Protein AF-A0A377ZGU5-F1 (afdb_monomer)

Solvent-accessible surface area (backbone atoms only — not comparable to full-atom values): 7535 Å² total; per-residue (Å²): 120,76,74,52,60,71,58,46,64,75,56,54,79,87,61,92,65,88,74,94,66,53,66,63,60,39,46,75,34,73,70,35,33,52,50,50,43,49,43,68,61,59,76,61,98,75,92,67,97,48,68,67,49,51,53,44,12,53,58,70,34,88,58,14,44,61,38,17,52,47,41,50,50,46,25,73,75,54,73,44,90,68,79,67,74,24,78,83,76,61,89,90,48,93,65,82,39,73,68,53,53,41,53,55,66,41,23,70,81,68,77,44,78,89,76,83,85,79,87,127

pLDDT: mean 90.2, std 11.74, range [36.16, 97.88]

Secondary structure (DSSP, 8-state):
-PPPHHHHHHT-TT--S--SS-HHHHHTSHHHHHHHHHHHHHSS----SSHHHHHHHHHH-TTHHHHHHHHHHHHHHH------S-----SS-SSPPHHHHHHHHHHTTTT---------

Structure (mmCIF, N/CA/C/O backbone):
data_AF-A0A377ZGU5-F1
#
_entry.id   AF-A0A377ZGU5-F1
#
loop_
_atom_site.group_PDB
_atom_site.id
_atom_site.type_symbol
_atom_site.label_atom_id
_atom_site.label_alt_id
_atom_site.label_comp_id
_atom_site.label_asym_id
_atom_site.label_entity_id
_atom_site.label_seq_id
_atom_site.pdbx_PDB_ins_code
_atom_site.Cartn_x
_atom_site.Cartn_y
_atom_site.Cartn_z
_atom_site.occupancy
_atom_site.B_iso_or_equiv
_atom_site.auth_seq_id
_atom_site.auth_comp_id
_atom_site.auth_asym_id
_atom_site.auth_atom_id
_atom_site.pdbx_PDB_model_num
ATOM 1 N N . MET A 1 1 ? -0.334 8.238 -10.220 1.00 52.12 1 MET A N 1
ATOM 2 C CA . MET A 1 1 ? 0.792 8.131 -9.277 1.00 52.12 1 MET A CA 1
ATOM 3 C C . MET A 1 1 ? 1.852 7.252 -9.908 1.00 52.12 1 MET A C 1
ATOM 5 O O . MET A 1 1 ? 1.493 6.321 -10.620 1.00 52.12 1 MET A O 1
ATOM 9 N N . GLN A 1 2 ? 3.121 7.626 -9.779 1.00 67.25 2 GLN A N 1
ATOM 10 C CA . GLN A 1 2 ? 4.220 6.923 -10.432 1.00 67.25 2 GLN A CA 1
ATOM 11 C C . GLN A 1 2 ? 4.739 5.828 -9.504 1.00 67.25 2 GLN A C 1
ATOM 13 O O . GLN A 1 2 ? 4.884 6.065 -8.308 1.00 67.25 2 GLN A O 1
ATOM 18 N N . VAL A 1 3 ? 5.026 4.649 -10.053 1.00 83.50 3 VAL A N 1
ATOM 19 C CA . VAL A 1 3 ? 5.740 3.601 -9.318 1.00 83.50 3 VAL A CA 1
ATOM 20 C C . VAL A 1 3 ? 7.047 4.185 -8.790 1.00 83.50 3 VAL A C 1
ATOM 22 O O . VAL A 1 3 ? 7.784 4.828 -9.544 1.00 83.50 3 VAL A O 1
ATOM 25 N N . SER A 1 4 ? 7.320 4.002 -7.496 1.00 89.94 4 SER A N 1
ATOM 26 C CA . SER A 1 4 ? 8.548 4.528 -6.908 1.00 89.94 4 SER A CA 1
ATOM 27 C C . SER A 1 4 ? 9.763 3.845 -7.534 1.00 89.94 4 SER A C 1
ATOM 29 O O . SER A 1 4 ? 9.729 2.677 -7.921 1.00 89.94 4 SER A O 1
ATOM 31 N N . ILE A 1 5 ? 10.864 4.580 -7.636 1.00 93.62 5 ILE A N 1
ATOM 32 C CA . ILE A 1 5 ? 12.085 4.044 -8.247 1.00 93.62 5 ILE A CA 1
ATOM 33 C C . ILE A 1 5 ? 12.654 2.915 -7.393 1.00 93.62 5 ILE A C 1
ATOM 35 O O . ILE A 1 5 ? 13.040 1.894 -7.946 1.00 93.62 5 ILE A O 1
ATOM 39 N N . ALA A 1 6 ? 12.583 3.051 -6.067 1.00 93.50 6 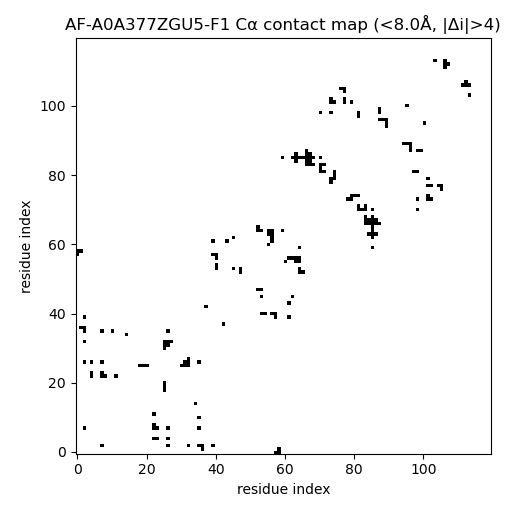ALA A N 1
ATOM 40 C CA . ALA A 1 6 ? 12.955 1.989 -5.139 1.00 93.50 6 ALA A CA 1
ATOM 41 C C . ALA A 1 6 ? 12.134 0.709 -5.371 1.00 93.50 6 ALA A C 1
ATOM 43 O O . ALA A 1 6 ? 12.689 -0.387 -5.392 1.00 93.50 6 ALA A O 1
ATOM 44 N N . PHE A 1 7 ? 10.821 0.832 -5.612 1.00 93.75 7 PHE A N 1
ATOM 45 C CA . PHE A 1 7 ? 9.995 -0.320 -5.970 1.00 93.75 7 PHE A CA 1
ATOM 46 C C . PHE A 1 7 ? 10.463 -0.943 -7.288 1.00 93.75 7 PHE A C 1
ATOM 48 O O . PHE A 1 7 ? 10.624 -2.157 -7.365 1.00 93.75 7 PHE A O 1
ATOM 55 N N . ALA A 1 8 ? 10.705 -0.139 -8.325 1.00 95.56 8 ALA A N 1
ATOM 56 C CA . ALA A 1 8 ? 11.152 -0.654 -9.617 1.00 95.56 8 ALA A CA 1
ATOM 57 C C . ALA A 1 8 ? 12.525 -1.344 -9.532 1.00 95.56 8 ALA A C 1
ATOM 59 O O . ALA A 1 8 ? 12.715 -2.394 -10.140 1.00 95.56 8 ALA A O 1
ATOM 60 N N . GLU A 1 9 ? 13.459 -0.802 -8.747 1.00 96.06 9 GLU A N 1
ATOM 61 C CA . GLU A 1 9 ? 14.787 -1.382 -8.507 1.00 96.06 9 GLU A CA 1
ATOM 62 C C . GLU A 1 9 ? 14.699 -2.769 -7.855 1.00 96.06 9 GLU A C 1
ATOM 64 O O . GLU A 1 9 ? 15.420 -3.683 -8.257 1.00 96.06 9 GLU A O 1
ATOM 69 N N . GLN A 1 10 ? 13.760 -2.960 -6.923 1.00 95.88 10 GLN A N 1
ATOM 70 C CA . GLN A 1 10 ? 13.514 -4.248 -6.262 1.00 95.88 10 GLN A CA 1
ATOM 71 C C . GLN A 1 10 ? 12.813 -5.279 -7.164 1.00 95.88 10 GLN A C 1
ATOM 73 O O . GLN A 1 10 ? 12.903 -6.478 -6.908 1.00 95.88 10 GLN A O 1
ATOM 78 N N . HIS A 1 11 ? 12.142 -4.841 -8.233 1.00 95.00 11 HIS A N 1
ATOM 79 C CA . HIS A 1 11 ? 11.288 -5.687 -9.077 1.00 95.00 11 HIS A CA 1
ATOM 80 C C . HIS A 1 11 ? 11.735 -5.714 -10.548 1.00 95.00 11 HIS A C 1
ATOM 82 O O . HIS A 1 11 ? 10.920 -5.806 -11.464 1.00 95.00 11 HIS A O 1
ATOM 88 N N . THR A 1 12 ? 13.046 -5.642 -10.793 1.00 96.19 12 THR A N 1
ATOM 89 C CA . THR A 1 12 ? 13.627 -5.741 -12.147 1.00 96.19 12 THR A CA 1
ATOM 90 C C . THR A 1 12 ? 13.602 -7.162 -12.717 1.00 96.19 12 THR A C 1
ATOM 92 O O . THR A 1 12 ? 13.623 -7.342 -13.936 1.00 96.19 12 THR A O 1
ATOM 95 N N . SER A 1 13 ? 13.537 -8.179 -11.852 1.00 94.75 13 SER A N 1
ATOM 96 C CA . SER A 1 13 ? 13.469 -9.583 -12.263 1.00 94.75 13 SER A CA 1
ATOM 97 C C . SER A 1 13 ? 12.214 -9.858 -13.096 1.00 94.75 13 SER A C 1
ATOM 99 O O . SER A 1 13 ? 11.109 -9.451 -12.739 1.00 94.75 13 SER A 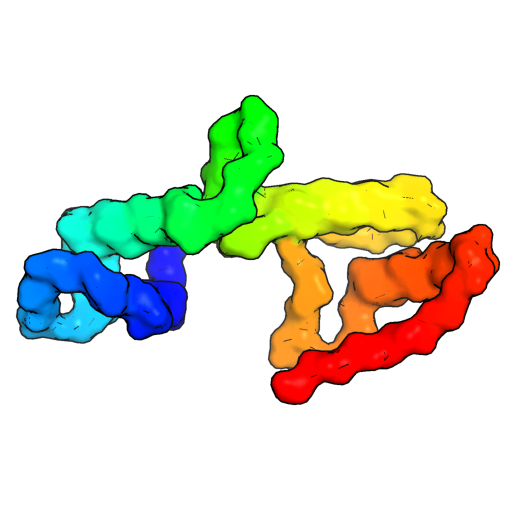O 1
ATOM 101 N N . GLY A 1 14 ? 12.385 -10.551 -14.223 1.00 93.38 14 GLY A N 1
ATOM 102 C CA . GLY A 1 14 ? 11.301 -10.842 -15.163 1.00 93.38 14 GLY A CA 1
ATOM 103 C C . GLY A 1 14 ? 10.960 -9.704 -16.132 1.00 93.38 14 GLY A C 1
ATOM 104 O O . GLY A 1 14 ? 10.091 -9.897 -16.979 1.00 93.38 14 GLY A O 1
ATOM 105 N N . TYR A 1 15 ? 11.638 -8.548 -16.070 1.00 96.56 15 TYR A N 1
ATOM 106 C CA . TYR A 1 15 ? 11.508 -7.523 -17.108 1.00 96.56 15 TYR A CA 1
ATOM 107 C C . TYR A 1 15 ? 12.035 -8.056 -18.451 1.00 96.56 15 TYR A C 1
ATOM 109 O O . TYR A 1 15 ? 13.205 -8.437 -18.530 1.00 96.56 15 TYR A O 1
ATOM 117 N N . PRO A 1 16 ? 11.222 -8.093 -19.524 1.00 95.62 16 PRO A N 1
ATOM 118 C CA . PRO A 1 16 ? 11.586 -8.852 -20.719 1.00 95.62 16 PRO A CA 1
ATOM 119 C C . PRO A 1 16 ? 12.493 -8.086 -21.693 1.00 95.62 16 PRO A C 1
ATOM 121 O O . PRO A 1 16 ? 12.948 -8.659 -22.683 1.00 95.62 16 PRO A O 1
ATOM 124 N N . TRP A 1 17 ? 12.766 -6.800 -21.450 1.00 95.38 17 TRP A N 1
ATOM 125 C CA . TRP A 1 17 ? 13.567 -5.970 -22.352 1.00 95.38 17 TRP A CA 1
ATOM 126 C C . TRP A 1 17 ? 14.913 -5.583 -21.749 1.00 95.38 17 TRP A C 1
ATOM 128 O O . TRP A 1 17 ? 15.032 -5.282 -20.564 1.00 95.38 17 TRP A O 1
ATOM 138 N N . LYS A 1 18 ? 15.932 -5.483 -22.607 1.00 95.00 18 LYS A N 1
ATOM 139 C CA . LYS A 1 18 ? 17.204 -4.863 -22.231 1.00 95.00 18 LYS A CA 1
ATOM 140 C C . LYS A 1 18 ? 16.982 -3.378 -21.921 1.00 95.00 18 LYS A C 1
ATOM 142 O O . LYS A 1 18 ? 16.435 -2.637 -22.748 1.00 95.00 18 LYS A O 1
ATOM 147 N N . MET A 1 19 ? 17.430 -2.955 -20.743 1.00 94.94 19 MET A N 1
ATOM 148 C CA . MET A 1 19 ? 17.490 -1.546 -20.360 1.00 94.94 19 MET A CA 1
ATOM 149 C C . MET A 1 19 ? 18.752 -0.921 -20.966 1.00 94.94 19 MET A C 1
ATOM 151 O O . MET A 1 19 ? 19.846 -1.469 -20.829 1.00 94.94 19 MET A O 1
ATOM 155 N N . ASN A 1 20 ? 18.605 0.214 -21.652 1.00 91.06 20 ASN A N 1
ATOM 156 C CA . ASN A 1 20 ? 19.737 0.952 -22.238 1.00 91.06 20 ASN A CA 1
ATOM 157 C C . ASN A 1 20 ? 20.348 1.975 -21.261 1.00 91.06 20 ASN A C 1
ATOM 159 O O . ASN A 1 20 ? 21.370 2.581 -21.566 1.00 91.06 20 ASN A O 1
ATOM 163 N N . GLY A 1 21 ? 19.708 2.179 -20.109 1.00 93.81 21 GLY A N 1
ATOM 164 C CA . GLY A 1 21 ? 20.101 3.128 -19.075 1.00 93.81 21 GLY A CA 1
ATOM 165 C C . GLY A 1 21 ? 19.755 2.603 -17.684 1.00 93.81 21 GLY A C 1
ATOM 166 O O . GLY A 1 21 ? 19.674 1.396 -17.466 1.00 93.81 21 GLY A O 1
ATOM 167 N N . THR A 1 22 ? 19.544 3.511 -16.736 1.00 96.69 22 THR A N 1
ATOM 168 C CA . THR A 1 22 ? 19.184 3.156 -15.356 1.00 96.69 22 THR A CA 1
ATOM 169 C C . THR A 1 22 ? 17.726 2.710 -15.240 1.00 96.69 22 THR A C 1
ATOM 171 O O . THR A 1 22 ? 16.886 3.075 -16.065 1.00 96.69 22 THR A O 1
ATOM 174 N N . VAL A 1 23 ? 17.392 1.993 -14.160 1.00 96.00 23 VAL A N 1
ATOM 175 C CA . VAL A 1 23 ? 15.999 1.626 -13.836 1.00 96.00 23 VAL A CA 1
ATOM 176 C C . VAL A 1 23 ? 15.110 2.867 -13.782 1.00 96.00 23 VAL A C 1
ATOM 178 O O . VAL A 1 23 ? 14.031 2.873 -14.366 1.00 96.00 23 VAL A O 1
ATOM 181 N N . ARG A 1 24 ? 15.596 3.958 -13.171 1.00 95.69 24 ARG A N 1
ATOM 182 C CA . ARG A 1 24 ? 14.918 5.262 -13.179 1.00 95.69 24 ARG A CA 1
ATOM 183 C C . ARG A 1 24 ? 14.548 5.683 -14.598 1.00 95.69 24 ARG A C 1
ATOM 185 O O . ARG A 1 24 ? 13.385 5.969 -14.845 1.00 95.69 24 ARG A O 1
ATOM 192 N N . GLN A 1 25 ? 15.511 5.731 -15.517 1.00 96.31 25 GLN A N 1
ATOM 193 C CA . GLN A 1 25 ? 15.256 6.151 -16.901 1.00 96.31 25 GLN A CA 1
ATOM 194 C C . GLN A 1 25 ? 14.241 5.233 -17.591 1.00 96.31 25 GLN A C 1
ATOM 196 O O . GLN A 1 25 ? 13.348 5.719 -18.282 1.00 96.31 25 GLN A O 1
ATOM 201 N N . GLU A 1 26 ? 14.332 3.923 -17.358 1.00 96.19 26 GLU A N 1
ATOM 202 C CA . GLU A 1 26 ? 13.402 2.952 -17.929 1.00 96.19 26 GLU A CA 1
ATOM 203 C C . GLU A 1 26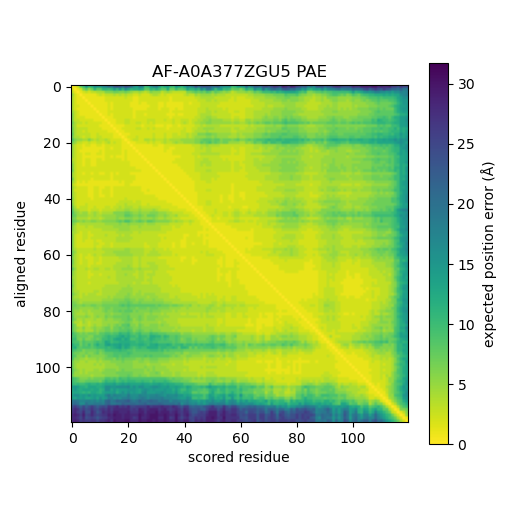 ? 11.970 3.144 -17.404 1.00 96.19 26 GLU A C 1
ATOM 205 O O . GLU A 1 26 ? 11.033 3.125 -18.200 1.00 96.19 26 GLU A O 1
ATOM 210 N N . VAL A 1 27 ? 11.780 3.407 -16.105 1.00 95.44 27 VAL A N 1
ATOM 211 C CA . VAL A 1 27 ? 10.462 3.674 -15.485 1.00 95.44 27 VAL A CA 1
ATOM 212 C C . VAL A 1 27 ? 9.749 4.871 -16.125 1.00 95.44 27 VAL A C 1
ATOM 214 O O . VAL A 1 27 ? 8.521 4.881 -16.197 1.00 95.44 27 VAL A O 1
ATOM 217 N N . PHE A 1 28 ? 10.493 5.866 -16.620 1.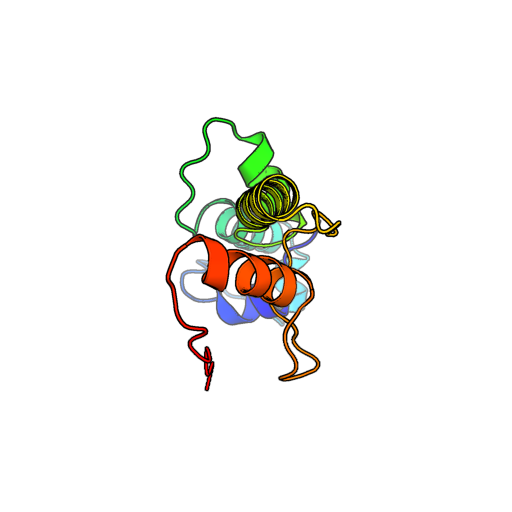00 94.38 28 PHE A N 1
ATOM 218 C CA . PHE A 1 28 ? 9.931 7.018 -17.338 1.00 94.38 28 PHE A CA 1
ATOM 219 C C . PHE A 1 28 ? 9.672 6.757 -18.834 1.00 94.38 28 PHE A C 1
ATOM 221 O O . PHE A 1 28 ? 9.099 7.610 -19.510 1.00 94.38 28 PHE A O 1
ATOM 228 N N . SER A 1 29 ? 10.053 5.595 -19.370 1.00 95.25 29 SER A N 1
ATOM 229 C CA . SER A 1 29 ? 9.670 5.182 -20.725 1.00 95.25 29 SER A CA 1
ATOM 230 C C . SER A 1 29 ? 8.242 4.626 -20.757 1.00 95.25 29 SER A C 1
ATOM 232 O O . SER A 1 29 ? 7.733 4.142 -19.746 1.00 95.25 29 SER A O 1
ATOM 234 N N . LEU A 1 30 ? 7.608 4.612 -21.936 1.00 94.81 30 LEU A N 1
ATOM 235 C CA . LEU A 1 30 ? 6.280 4.009 -22.110 1.00 94.81 30 LEU A CA 1
ATOM 236 C C . LEU A 1 30 ? 6.256 2.540 -21.657 1.00 94.81 30 LEU A C 1
ATOM 238 O O . LEU A 1 30 ? 5.404 2.145 -20.866 1.00 94.81 30 LEU A O 1
ATOM 242 N N . ARG A 1 31 ? 7.202 1.730 -22.147 1.00 95.94 31 ARG A N 1
ATOM 243 C CA . ARG A 1 31 ? 7.241 0.289 -21.854 1.00 95.94 31 ARG A CA 1
ATOM 244 C C . ARG A 1 31 ? 7.596 -0.003 -20.395 1.00 95.94 31 ARG A C 1
ATOM 246 O O . ARG A 1 31 ? 6.959 -0.857 -19.786 1.00 95.94 31 ARG A O 1
ATOM 253 N N . GLY A 1 32 ? 8.553 0.726 -19.820 1.00 96.00 32 GLY A N 1
ATOM 254 C CA . GLY A 1 32 ? 8.948 0.531 -18.429 1.00 96.00 32 GLY A CA 1
ATOM 255 C C . GLY A 1 32 ? 7.845 0.983 -17.481 1.00 96.00 32 GLY A C 1
ATOM 256 O O . GLY A 1 32 ? 7.459 0.224 -16.596 1.00 96.00 32 GLY A O 1
ATOM 257 N N . GLY A 1 33 ? 7.253 2.156 -17.716 1.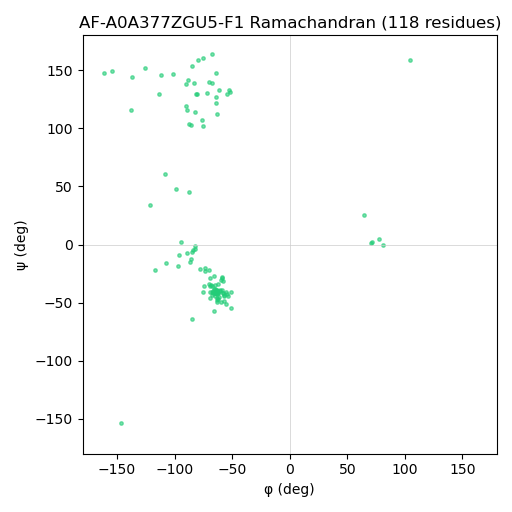00 94.75 33 GLY A N 1
ATOM 258 C CA . GLY A 1 33 ? 6.113 2.642 -16.942 1.00 94.75 33 GLY A CA 1
ATOM 259 C C . GLY A 1 33 ? 4.924 1.676 -16.971 1.00 94.75 33 GLY A C 1
ATOM 260 O O . GLY A 1 33 ? 4.357 1.379 -15.920 1.00 94.75 33 GLY A O 1
ATOM 261 N N . LEU A 1 34 ? 4.584 1.123 -18.143 1.00 95.62 34 LEU A N 1
ATOM 262 C CA . LEU A 1 34 ? 3.528 0.111 -18.265 1.00 95.62 34 LEU A CA 1
ATOM 263 C C . LEU A 1 34 ? 3.876 -1.186 -17.532 1.00 95.62 34 LEU A C 1
ATOM 265 O O . LEU A 1 34 ? 3.023 -1.725 -16.827 1.00 95.62 34 LEU A O 1
ATOM 269 N N . TRP A 1 35 ? 5.106 -1.685 -17.667 1.00 96.31 35 TRP A N 1
ATOM 270 C CA . TRP A 1 35 ? 5.512 -2.924 -17.011 1.00 96.31 35 TRP A CA 1
ATOM 271 C C . TRP A 1 35 ? 5.524 -2.792 -15.491 1.00 96.31 35 TRP A C 1
ATOM 273 O O . TRP A 1 35 ? 4.804 -3.520 -14.810 1.00 96.31 35 TRP A O 1
ATOM 283 N N . PHE A 1 36 ? 6.283 -1.833 -14.956 1.00 96.38 36 PHE A N 1
ATOM 284 C CA . PHE A 1 36 ? 6.390 -1.631 -13.513 1.00 96.38 36 PHE A CA 1
ATOM 285 C C . PHE A 1 36 ? 5.053 -1.199 -12.909 1.00 96.38 36 PHE A C 1
ATOM 287 O O . PHE A 1 36 ? 4.720 -1.632 -11.809 1.00 96.38 36 PHE A O 1
ATOM 294 N N . GLY A 1 37 ? 4.252 -0.407 -13.630 1.00 95.38 37 GLY A N 1
ATOM 295 C CA . GLY A 1 37 ? 2.897 -0.038 -13.219 1.00 95.38 37 GLY A CA 1
ATOM 296 C C . GLY A 1 37 ? 1.966 -1.244 -13.125 1.00 95.38 37 GLY A C 1
ATOM 297 O O . GLY A 1 37 ? 1.299 -1.430 -12.112 1.00 95.38 37 GLY A O 1
ATOM 298 N N . THR A 1 38 ? 1.960 -2.109 -14.139 1.00 95.12 38 THR A N 1
ATOM 299 C CA . THR A 1 38 ? 1.140 -3.333 -14.135 1.00 95.12 38 THR A CA 1
ATOM 300 C C . THR A 1 38 ? 1.610 -4.310 -13.064 1.00 95.12 38 THR A C 1
ATOM 302 O O . THR A 1 38 ? 0.788 -4.890 -12.356 1.00 95.12 38 THR A O 1
ATOM 305 N N . TYR A 1 39 ? 2.925 -4.444 -12.892 1.00 95.62 39 TYR A N 1
ATOM 306 C CA . TYR A 1 39 ? 3.515 -5.240 -11.825 1.00 95.62 39 TYR A CA 1
ATOM 307 C C . TYR A 1 39 ? 3.074 -4.716 -10.453 1.00 95.62 39 TYR A C 1
ATOM 309 O O . TYR A 1 39 ? 2.548 -5.473 -9.645 1.00 95.62 39 TYR A O 1
ATOM 317 N N . HIS A 1 40 ? 3.185 -3.409 -10.205 1.00 95.12 40 HIS A N 1
ATOM 318 C CA . HI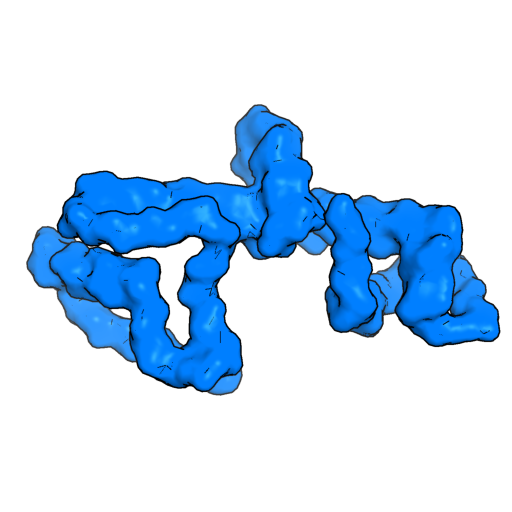S A 1 40 ? 2.709 -2.796 -8.966 1.00 95.12 40 HIS A CA 1
ATOM 319 C C . HIS A 1 40 ? 1.190 -2.949 -8.787 1.00 95.12 40 HIS A C 1
ATOM 321 O O . HIS A 1 40 ? 0.704 -3.125 -7.681 1.00 95.12 40 HIS A O 1
ATOM 327 N N . LEU A 1 41 ? 0.402 -2.937 -9.857 1.00 94.38 41 LEU A N 1
ATOM 328 C CA . LEU A 1 41 ? -1.045 -3.096 -9.742 1.00 94.38 41 LEU A CA 1
ATOM 329 C C . LEU A 1 41 ? -1.468 -4.541 -9.432 1.00 94.38 41 LEU A C 1
ATOM 331 O O . LEU A 1 41 ? -2.468 -4.751 -8.745 1.00 94.38 41 LEU A O 1
ATOM 335 N N . LEU A 1 42 ? -0.769 -5.539 -9.979 1.00 93.81 42 LEU A N 1
ATOM 336 C CA . LEU A 1 42 ? -1.261 -6.922 -10.033 1.00 93.81 42 LEU A CA 1
ATOM 337 C C . LEU A 1 42 ? -0.412 -7.934 -9.260 1.00 93.81 42 LEU A C 1
ATOM 339 O O . LEU A 1 42 ? -0.935 -8.986 -8.897 1.00 93.81 42 LEU A O 1
ATOM 343 N N . ASN A 1 43 ? 0.860 -7.645 -8.988 1.00 94.19 43 ASN A N 1
ATOM 344 C CA . ASN A 1 43 ? 1.810 -8.611 -8.433 1.00 94.19 43 ASN A CA 1
ATOM 345 C C . ASN A 1 43 ? 1.797 -8.661 -6.896 1.00 94.19 43 ASN A C 1
ATOM 347 O O . ASN A 1 43 ? 2.839 -8.666 -6.246 1.00 94.19 43 ASN A O 1
ATOM 351 N N . TYR A 1 44 ? 0.607 -8.689 -6.300 1.00 94.25 44 TYR A N 1
ATOM 352 C CA . TYR A 1 44 ? 0.442 -8.924 -4.870 1.00 94.25 44 TYR A CA 1
ATOM 353 C C . TYR A 1 44 ? -0.940 -9.530 -4.569 1.00 94.25 44 TYR A C 1
ATOM 355 O O . TYR A 1 44 ? -1.913 -9.259 -5.286 1.00 94.25 44 TYR A O 1
ATOM 363 N N . PRO A 1 45 ? -1.075 -10.356 -3.515 1.00 94.44 45 PRO A N 1
ATOM 364 C CA . PRO A 1 45 ? -2.364 -10.915 -3.131 1.00 94.44 45 PRO A CA 1
ATOM 365 C C . PRO A 1 45 ? -3.361 -9.827 -2.719 1.00 94.44 45 PRO A C 1
ATOM 367 O O . PRO A 1 45 ? -3.246 -9.202 -1.663 1.00 94.44 45 PRO A O 1
ATOM 370 N N . ALA A 1 46 ? -4.407 -9.635 -3.517 1.00 91.50 46 ALA A N 1
ATOM 371 C CA . ALA A 1 46 ? -5.494 -8.718 -3.197 1.00 91.50 46 ALA A CA 1
ATOM 372 C C . ALA A 1 46 ? -6.849 -9.337 -3.540 1.00 91.50 46 ALA A C 1
ATOM 374 O O . ALA A 1 46 ? -7.150 -9.554 -4.711 1.00 91.50 46 ALA A O 1
ATOM 375 N N . SER A 1 47 ? -7.664 -9.560 -2.506 1.00 92.81 47 SER A N 1
ATOM 376 C CA . SER A 1 47 ? -9.029 -10.092 -2.590 1.00 92.81 47 SER A CA 1
ATOM 377 C C . SER A 1 47 ? -10.051 -8.994 -2.286 1.00 92.81 47 SER A C 1
ATOM 379 O O . SER A 1 47 ? -10.783 -9.056 -1.299 1.00 92.81 47 SER A O 1
ATOM 381 N N . TYR A 1 48 ? -10.051 -7.940 -3.101 1.00 93.94 48 TYR A N 1
ATOM 382 C CA . TYR A 1 48 ? -11.001 -6.838 -2.966 1.00 93.94 48 TYR A CA 1
ATOM 383 C C . TYR A 1 48 ? -12.279 -7.112 -3.758 1.00 93.94 48 TYR A C 1
ATOM 385 O O . TYR A 1 48 ? -12.222 -7.607 -4.880 1.00 93.94 48 TYR A O 1
ATOM 393 N N . SER A 1 49 ? -13.427 -6.731 -3.195 1.00 93.25 49 SER A N 1
ATOM 394 C CA . SER A 1 49 ? -14.733 -6.852 -3.855 1.00 93.25 49 SER A CA 1
ATOM 395 C C . SER A 1 49 ? -14.916 -5.882 -5.026 1.00 93.25 49 SER A C 1
ATOM 397 O O . SER A 1 49 ? -15.742 -6.129 -5.899 1.00 93.25 49 SER A O 1
ATOM 399 N N . ALA A 1 50 ? -14.152 -4.785 -5.055 1.00 95.19 50 ALA A N 1
ATOM 400 C CA . ALA A 1 50 ? -14.211 -3.772 -6.101 1.00 95.19 50 ALA A CA 1
ATOM 401 C C . ALA A 1 50 ? -12.802 -3.315 -6.528 1.00 95.19 50 ALA A C 1
ATOM 403 O O . ALA A 1 50 ? -11.927 -3.153 -5.668 1.00 95.19 50 ALA A O 1
ATOM 404 N N . PRO A 1 51 ? -12.577 -3.016 -7.825 1.00 93.69 51 PRO A N 1
ATOM 405 C CA . PRO A 1 51 ? -11.287 -2.529 -8.323 1.00 93.69 51 PRO A CA 1
ATOM 406 C C . PRO A 1 51 ? -10.806 -1.226 -7.677 1.00 93.69 51 PRO A C 1
ATOM 408 O O . PRO A 1 51 ? -9.601 -1.013 -7.580 1.00 93.69 51 PRO A O 1
ATOM 411 N N . LEU A 1 52 ? -11.722 -0.372 -7.202 1.00 95.25 52 LEU A N 1
ATOM 412 C CA . LEU A 1 52 ? -11.398 0.905 -6.555 1.00 95.25 52 LEU A CA 1
ATOM 413 C C . LEU A 1 52 ? -10.356 0.752 -5.435 1.00 95.25 52 LEU A C 1
ATOM 415 O O . LEU A 1 52 ? -9.439 1.560 -5.354 1.00 95.25 52 LEU A O 1
ATOM 419 N N . TYR A 1 53 ? -10.448 -0.298 -4.613 1.00 94.44 53 TYR A N 1
ATOM 420 C CA . TYR A 1 53 ? -9.494 -0.538 -3.523 1.00 94.44 53 TYR A CA 1
ATOM 421 C C . TYR A 1 53 ? -8.110 -0.944 -4.039 1.00 94.44 53 TYR A C 1
ATOM 423 O O . TYR A 1 53 ? -7.088 -0.552 -3.491 1.00 94.44 53 TYR A O 1
ATOM 431 N N . ARG A 1 54 ? -8.049 -1.681 -5.151 1.00 94.38 54 ARG A N 1
ATOM 432 C CA . ARG A 1 54 ? -6.769 -1.988 -5.795 1.00 94.38 54 ARG A CA 1
ATOM 433 C C . ARG A 1 54 ? -6.151 -0.736 -6.419 1.00 94.38 54 ARG A C 1
ATOM 435 O O . ARG A 1 54 ? -4.942 -0.564 -6.357 1.00 94.38 54 ARG A O 1
ATOM 442 N N . PHE A 1 55 ? -6.965 0.165 -6.967 1.00 93.00 55 PHE A N 1
ATOM 443 C CA . PHE A 1 55 ? -6.477 1.465 -7.429 1.00 93.00 55 PHE A CA 1
ATOM 444 C C . PHE A 1 55 ? -6.038 2.369 -6.278 1.00 93.00 55 PHE A C 1
ATOM 446 O O . PHE A 1 55 ? -5.068 3.104 -6.430 1.00 93.00 55 PHE A O 1
ATOM 453 N N . ALA A 1 56 ? -6.703 2.319 -5.127 1.00 93.00 56 ALA A N 1
ATOM 454 C CA . ALA A 1 56 ? -6.248 3.032 -3.941 1.00 93.00 56 ALA A CA 1
ATOM 455 C C . ALA A 1 56 ? -4.891 2.491 -3.451 1.00 93.00 56 ALA A C 1
ATOM 457 O O . ALA A 1 56 ? -3.996 3.297 -3.218 1.00 93.00 56 ALA A O 1
ATOM 458 N N . ASP A 1 57 ? -4.675 1.170 -3.445 1.00 93.88 57 ASP A N 1
ATOM 459 C CA . ASP A 1 57 ? -3.349 0.574 -3.193 1.00 93.88 57 ASP A CA 1
ATOM 460 C C . ASP A 1 57 ? -2.316 0.970 -4.261 1.00 93.88 57 ASP A C 1
ATOM 462 O O . ASP A 1 57 ? -1.186 1.306 -3.940 1.00 93.88 57 ASP A O 1
ATOM 466 N N . PHE A 1 58 ? -2.683 0.987 -5.545 1.00 91.94 58 PHE A N 1
ATOM 467 C CA . PHE A 1 58 ? -1.771 1.404 -6.621 1.00 9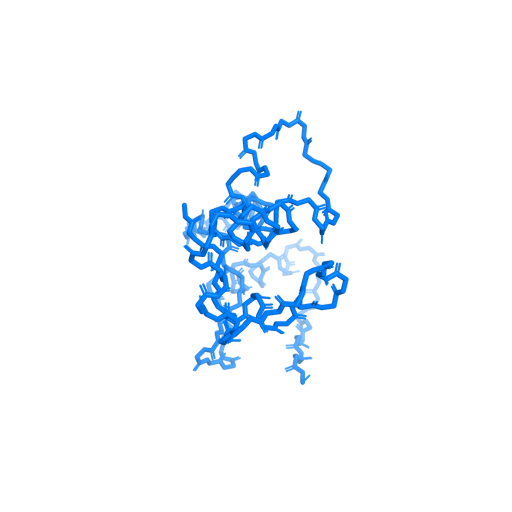1.94 58 PHE A CA 1
ATOM 468 C C . PHE A 1 58 ? -1.253 2.837 -6.440 1.00 91.94 58 PHE A C 1
ATOM 470 O O . PHE A 1 58 ? -0.173 3.190 -6.907 1.00 91.94 58 PHE A O 1
ATOM 477 N N . ASN A 1 59 ? -2.052 3.673 -5.784 1.00 89.00 59 ASN A N 1
ATOM 478 C CA . ASN A 1 59 ? -1.681 5.025 -5.430 1.00 89.00 59 ASN A CA 1
ATOM 479 C C . ASN A 1 59 ? -0.895 5.020 -4.103 1.00 89.00 59 ASN A C 1
ATOM 481 O O . ASN A 1 59 ? 0.289 5.320 -4.082 1.00 89.00 59 ASN A O 1
ATOM 485 N N . ALA A 1 60 ? -1.503 4.617 -2.993 1.00 90.38 60 ALA A N 1
ATOM 486 C CA . ALA A 1 60 ? -0.908 4.773 -1.663 1.00 90.38 60 ALA A CA 1
ATOM 487 C C . ALA A 1 60 ? 0.113 3.683 -1.262 1.00 90.38 60 ALA A C 1
ATOM 489 O O . ALA A 1 60 ? 0.692 3.753 -0.182 1.00 90.38 60 ALA A O 1
ATOM 490 N N . GLY A 1 61 ? 0.361 2.696 -2.122 1.00 90.62 61 GLY A N 1
ATOM 491 C CA . GLY A 1 61 ? 1.221 1.546 -1.862 1.00 90.62 61 GLY A CA 1
ATOM 492 C C . GLY A 1 61 ? 0.431 0.267 -1.586 1.00 90.62 61 GLY A C 1
ATOM 493 O O . GLY A 1 61 ? -0.751 0.278 -1.221 1.00 90.62 61 GLY A O 1
ATOM 494 N N . TRP A 1 62 ? 1.097 -0.876 -1.770 1.00 93.19 62 TRP A N 1
ATOM 495 C CA . TRP A 1 62 ? 0.496 -2.184 -1.518 1.00 93.19 62 TRP A CA 1
ATOM 496 C C . TRP A 1 62 ? -0.119 -2.252 -0.126 1.00 93.19 62 TRP A C 1
ATOM 498 O O . TRP A 1 62 ? 0.526 -1.922 0.865 1.00 93.19 62 TRP A O 1
ATOM 508 N N . TYR A 1 63 ? -1.366 -2.725 -0.074 1.00 94.50 63 TYR A N 1
ATOM 509 C CA . TYR A 1 63 ? -2.148 -2.900 1.148 1.00 94.50 63 TYR A CA 1
ATOM 510 C C . TYR A 1 63 ? -2.651 -1.618 1.829 1.00 94.50 63 TYR A C 1
ATOM 512 O O . TYR A 1 63 ? -3.351 -1.724 2.836 1.00 94.50 63 TYR A O 1
ATOM 520 N N . ALA A 1 64 ? -2.414 -0.425 1.283 1.00 94.75 64 ALA A N 1
ATOM 521 C CA . ALA A 1 64 ? -2.871 0.818 1.907 1.00 94.75 64 ALA A CA 1
ATOM 522 C C . ALA A 1 64 ? -4.392 0.847 2.176 1.00 94.75 64 ALA A C 1
ATOM 524 O O . ALA A 1 64 ? -4.830 1.223 3.260 1.00 94.75 64 ALA A O 1
ATOM 525 N N . SER A 1 65 ? -5.223 0.354 1.257 1.00 95.38 65 SER A N 1
ATOM 526 C CA . SER A 1 65 ? -6.687 0.351 1.404 1.00 95.38 65 SER A CA 1
ATOM 527 C C . SER A 1 65 ? -7.167 -0.580 2.507 1.00 95.38 65 SER A C 1
ATOM 529 O O . SER A 1 65 ? -8.050 -0.218 3.286 1.00 95.38 65 SER A O 1
ATOM 531 N N . ARG A 1 66 ? -6.598 -1.791 2.597 1.00 95.50 66 ARG A N 1
ATOM 532 C CA . ARG A 1 66 ? -6.937 -2.712 3.695 1.00 95.50 66 ARG A CA 1
ATOM 533 C C . ARG A 1 66 ? -6.433 -2.185 5.032 1.00 95.50 66 ARG A C 1
ATOM 535 O O . ARG A 1 66 ? -7.125 -2.346 6.031 1.00 95.50 66 ARG A O 1
ATOM 542 N N . ASN A 1 67 ? -5.278 -1.526 5.045 1.00 96.25 67 ASN A N 1
ATOM 543 C CA . ASN A 1 67 ? -4.711 -0.931 6.245 1.00 96.25 67 ASN A CA 1
ATOM 544 C C . ASN A 1 67 ? -5.568 0.246 6.722 1.00 96.25 67 ASN A C 1
ATOM 546 O O . ASN A 1 67 ? -5.859 0.338 7.909 1.00 96.25 67 ASN A O 1
ATOM 550 N N . ALA A 1 68 ? -6.070 1.077 5.807 1.00 96.69 68 ALA A N 1
ATOM 551 C CA . ALA A 1 68 ? -7.015 2.145 6.124 1.00 96.69 68 ALA A CA 1
ATOM 552 C C . ALA A 1 68 ? -8.345 1.588 6.656 1.00 96.69 68 ALA A C 1
ATOM 554 O O . ALA A 1 68 ? -8.914 2.106 7.620 1.00 96.69 68 ALA A O 1
ATOM 555 N N . ALA A 1 69 ? -8.834 0.483 6.083 1.00 96.06 69 ALA A N 1
ATOM 556 C CA . ALA A 1 69 ? -10.001 -0.221 6.611 1.00 96.06 69 ALA A CA 1
ATOM 557 C C . ALA A 1 69 ? -9.745 -0.786 8.021 1.00 96.06 69 ALA A C 1
ATOM 559 O O . ALA A 1 69 ? -10.617 -0.687 8.887 1.00 96.06 69 ALA A O 1
ATOM 560 N N . PHE A 1 70 ? -8.548 -1.322 8.273 1.00 96.75 70 PHE A N 1
ATOM 561 C CA . PHE A 1 70 ? -8.117 -1.775 9.593 1.00 96.75 70 PHE A CA 1
ATOM 562 C C . PHE A 1 70 ? -8.048 -0.618 10.597 1.00 96.75 70 PHE A C 1
ATOM 564 O O . PHE A 1 70 ? -8.665 -0.708 11.656 1.00 96.75 70 PHE A O 1
ATOM 571 N N . GLN A 1 71 ? -7.401 0.499 10.250 1.00 97.50 71 GLN A N 1
ATOM 572 C CA . GLN A 1 71 ? -7.379 1.716 11.067 1.00 97.50 71 GLN A CA 1
ATOM 573 C C . GLN A 1 71 ? -8.809 2.168 11.408 1.00 97.50 71 GLN A C 1
ATOM 575 O O . GLN A 1 71 ? -9.109 2.432 12.568 1.00 97.50 71 GLN A O 1
ATOM 580 N N . ASN A 1 72 ? -9.735 2.164 10.443 1.00 97.88 72 ASN A N 1
ATOM 581 C CA . ASN A 1 72 ? -11.138 2.511 10.686 1.00 97.88 72 ASN A CA 1
ATOM 582 C C . ASN A 1 72 ? -11.829 1.536 11.656 1.00 97.88 72 ASN A C 1
ATOM 584 O O . ASN A 1 72 ? -12.595 1.956 12.524 1.00 97.88 72 ASN A O 1
ATOM 588 N N . ALA A 1 73 ? -11.560 0.233 11.546 1.00 97.31 73 ALA A N 1
ATOM 589 C CA . ALA A 1 73 ? -12.067 -0.754 12.498 1.00 97.31 73 ALA A CA 1
ATOM 590 C C . ALA A 1 73 ? -11.524 -0.500 13.916 1.00 97.31 73 ALA A C 1
ATOM 592 O O . ALA A 1 73 ? -12.290 -0.529 14.880 1.00 97.31 73 ALA A O 1
ATOM 593 N N . VAL A 1 74 ? -10.237 -0.164 14.040 1.00 96.38 74 VAL A N 1
ATOM 594 C CA . VAL A 1 74 ? -9.605 0.205 15.315 1.00 96.38 74 VAL A CA 1
ATOM 595 C C . VAL A 1 74 ? -10.216 1.483 15.891 1.00 96.38 74 VAL A C 1
ATOM 597 O O . VAL A 1 74 ? -10.495 1.517 17.089 1.00 96.38 74 VAL A O 1
ATOM 600 N N . VAL A 1 75 ? -10.497 2.504 15.072 1.00 97.31 75 VAL A N 1
ATOM 601 C CA . VAL A 1 75 ? -11.197 3.729 15.511 1.00 97.31 75 VAL A CA 1
ATOM 602 C C . VAL A 1 75 ? -12.548 3.377 16.128 1.00 97.31 75 VAL A C 1
ATOM 604 O O . VAL A 1 75 ? -12.859 3.823 17.232 1.00 97.31 75 VAL A O 1
ATOM 607 N N . LYS A 1 76 ? -13.341 2.545 15.445 1.00 96.81 76 LYS A N 1
ATOM 608 C CA . LYS A 1 76 ? -14.670 2.137 15.922 1.00 96.81 76 LYS A CA 1
ATOM 609 C C . LYS A 1 76 ? -14.608 1.331 17.217 1.00 96.81 76 LYS A C 1
ATOM 611 O O . LYS A 1 76 ? -15.442 1.544 18.088 1.00 96.81 76 LYS A O 1
ATOM 616 N N . ALA A 1 77 ? -13.641 0.424 17.343 1.00 95.31 77 ALA A N 1
ATOM 617 C CA . ALA A 1 77 ? -13.510 -0.433 18.518 1.00 95.31 77 ALA A CA 1
ATOM 618 C C . ALA A 1 77 ? -12.945 0.314 19.738 1.00 95.31 77 ALA A C 1
ATOM 620 O O . ALA A 1 77 ? -13.398 0.099 20.856 1.00 95.31 77 ALA A O 1
ATOM 621 N N . SER A 1 78 ? -11.951 1.184 19.532 1.00 93.88 78 SER A N 1
ATOM 622 C CA . SER A 1 78 ? -11.194 1.822 20.622 1.00 93.88 78 SER A CA 1
ATOM 623 C C . SER A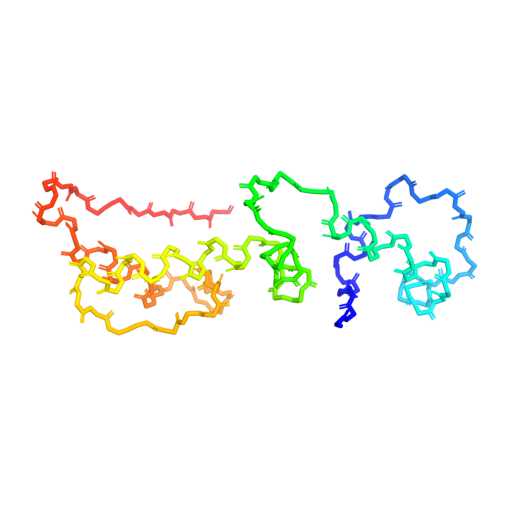 1 78 ? -11.683 3.223 20.994 1.00 93.88 78 SER A C 1
ATOM 625 O O . SER A 1 78 ? -11.308 3.742 22.045 1.00 93.88 78 SER A O 1
ATOM 627 N N . GLY A 1 79 ? -12.450 3.880 20.116 1.00 94.12 79 GLY A N 1
ATOM 628 C CA . GLY A 1 79 ? -12.820 5.293 20.238 1.00 94.12 79 GLY A CA 1
ATOM 629 C C . GLY A 1 79 ? -11.664 6.276 19.997 1.00 94.12 79 GLY A C 1
ATOM 630 O O . GLY A 1 79 ? -11.856 7.489 20.092 1.00 94.12 79 GLY A O 1
ATOM 631 N N . VAL A 1 80 ? -10.459 5.790 19.683 1.00 95.00 80 VAL A N 1
ATOM 632 C CA . VAL A 1 80 ? -9.294 6.630 19.378 1.00 95.00 80 VAL A CA 1
ATOM 633 C C . VAL A 1 80 ? -9.373 7.105 17.936 1.00 95.00 80 VAL A C 1
ATOM 635 O O . VAL A 1 80 ? -9.533 6.300 17.027 1.00 95.00 80 VAL A O 1
ATOM 638 N N . LYS A 1 81 ? -9.224 8.412 17.707 1.00 95.94 81 LYS A N 1
ATOM 639 C CA . LYS A 1 81 ? -9.136 8.962 16.350 1.00 95.94 81 LYS A CA 1
ATOM 640 C C . LYS A 1 81 ? -7.792 8.593 15.719 1.00 95.94 81 LYS A C 1
ATOM 642 O O . LYS A 1 81 ? -6.751 8.839 16.321 1.00 95.94 81 LYS A O 1
ATOM 647 N N . LEU A 1 82 ? -7.831 8.063 14.500 1.00 96.38 82 LEU A N 1
ATOM 648 C CA . LEU A 1 82 ? -6.664 7.752 13.674 1.00 96.38 82 LEU A CA 1
ATOM 649 C C . LEU A 1 82 ? -6.808 8.427 12.309 1.00 96.38 82 LEU A C 1
ATOM 651 O O . LEU A 1 82 ? -7.927 8.632 11.832 1.00 96.38 82 LEU A O 1
ATOM 655 N N . ALA A 1 83 ? -5.676 8.746 11.683 1.00 94.56 83 ALA A N 1
ATOM 656 C CA . ALA A 1 83 ? -5.651 8.988 10.249 1.00 94.56 83 ALA A CA 1
ATOM 657 C C . ALA A 1 83 ? -5.936 7.659 9.531 1.00 94.56 83 ALA A C 1
ATOM 659 O O . ALA A 1 83 ? -5.475 6.609 9.969 1.00 94.56 83 ALA A O 1
ATOM 660 N N . LEU A 1 84 ? -6.748 7.705 8.474 1.00 95.50 84 LEU A N 1
ATOM 661 C CA . LEU A 1 84 ? -7.080 6.538 7.649 1.00 95.50 84 LEU A CA 1
ATOM 662 C C . LEU A 1 84 ? -6.210 6.526 6.386 1.00 95.50 84 LEU A C 1
ATOM 664 O O . LEU A 1 84 ? -6.717 6.442 5.269 1.00 95.50 84 LEU A O 1
ATOM 668 N N . ASP A 1 85 ? -4.911 6.725 6.574 1.00 92.94 85 ASP A N 1
ATOM 669 C CA . ASP A 1 85 ? -3.907 6.862 5.515 1.00 92.94 85 ASP A CA 1
ATOM 670 C C . ASP A 1 85 ? -3.364 5.514 5.019 1.00 92.94 85 ASP A C 1
ATOM 672 O O . ASP A 1 85 ? -2.739 5.454 3.963 1.00 92.94 85 ASP A O 1
ATOM 676 N N . GLY A 1 86 ? -3.647 4.424 5.738 1.00 93.25 86 GLY A N 1
ATOM 677 C CA . GLY A 1 86 ? -3.160 3.091 5.412 1.00 93.25 86 GLY A CA 1
ATOM 678 C C . GLY A 1 86 ? -1.704 2.838 5.800 1.00 93.25 86 GLY A C 1
ATOM 679 O O . GLY A 1 86 ? -1.197 1.748 5.510 1.00 93.25 86 GLY A O 1
ATOM 680 N N . ASP A 1 87 ? -1.052 3.786 6.477 1.00 90.75 87 ASP A N 1
ATOM 681 C CA . ASP A 1 87 ? 0.303 3.613 6.983 1.00 90.75 87 ASP A CA 1
ATOM 682 C C . ASP A 1 87 ? 0.278 3.028 8.400 1.00 90.75 87 ASP A C 1
ATOM 684 O O . ASP A 1 87 ? -0.302 3.573 9.345 1.00 90.75 87 ASP A O 1
ATOM 688 N N . LEU A 1 88 ? 0.880 1.852 8.541 1.00 91.44 88 LEU A N 1
ATOM 689 C CA . LEU A 1 88 ? 0.943 1.137 9.814 1.00 91.44 88 LEU A CA 1
ATOM 690 C C . LEU A 1 88 ? 2.339 1.177 10.429 1.00 91.44 88 LEU A C 1
ATOM 692 O O . LEU A 1 88 ? 2.470 0.852 11.609 1.00 91.44 88 LEU A O 1
ATOM 696 N N . ILE A 1 89 ? 3.363 1.538 9.653 1.00 86.94 89 ILE A N 1
ATOM 697 C CA . ILE A 1 89 ? 4.761 1.397 10.049 1.00 86.94 89 ILE A CA 1
ATOM 698 C C . ILE A 1 89 ? 5.381 2.774 10.218 1.00 86.94 89 ILE A C 1
ATOM 700 O O . ILE A 1 89 ? 5.331 3.620 9.333 1.00 86.94 89 ILE A O 1
ATOM 704 N N . ARG A 1 90 ? 6.035 2.980 11.359 1.00 85.75 90 ARG A N 1
ATOM 705 C CA . ARG A 1 90 ? 6.911 4.130 11.552 1.00 85.75 90 ARG A CA 1
ATOM 706 C C . ARG A 1 90 ? 8.315 3.772 11.096 1.00 85.75 90 ARG A C 1
ATOM 708 O O . ARG A 1 90 ? 8.948 2.897 11.671 1.00 85.75 90 ARG A O 1
ATOM 715 N N . TYR A 1 91 ? 8.789 4.447 10.056 1.00 83.88 91 TYR A N 1
ATOM 716 C CA . TYR A 1 91 ? 10.137 4.239 9.516 1.00 83.88 91 TYR A CA 1
ATOM 717 C C . TYR A 1 91 ? 11.204 5.081 10.231 1.00 83.88 91 TYR A C 1
ATOM 719 O O . TYR A 1 91 ? 12.395 4.839 10.067 1.00 83.88 91 TYR A O 1
ATOM 727 N N . ASP A 1 92 ? 10.785 6.091 10.994 1.00 88.38 92 ASP A N 1
ATOM 728 C CA . ASP A 1 92 ? 11.643 7.082 11.647 1.00 88.38 92 ASP A CA 1
ATOM 729 C C . ASP A 1 92 ? 11.960 6.754 13.115 1.00 88.38 92 ASP A C 1
ATOM 731 O O . ASP A 1 92 ? 12.758 7.445 13.747 1.00 88.38 92 ASP A O 1
ATOM 735 N N . SER A 1 93 ? 11.296 5.749 13.689 1.00 90.62 93 SER A N 1
ATOM 736 C CA . SER A 1 93 ? 11.327 5.486 15.123 1.00 90.62 93 SER A CA 1
ATOM 737 C C . SER A 1 93 ? 10.876 4.065 15.448 1.00 90.62 93 SER A C 1
ATOM 739 O O . SER A 1 93 ? 9.967 3.541 14.813 1.00 90.62 93 SER A O 1
ATOM 741 N N . GLU A 1 94 ? 11.452 3.487 16.503 1.00 87.94 94 GLU A N 1
ATOM 742 C CA . GLU A 1 94 ? 10.977 2.235 17.113 1.00 87.94 94 GLU A CA 1
ATOM 743 C C . GLU A 1 94 ? 9.812 2.453 18.099 1.00 87.94 94 GLU A C 1
ATOM 745 O O . GLU A 1 94 ? 9.266 1.497 18.657 1.00 87.94 94 GLU A O 1
ATOM 750 N N . GLU A 1 95 ? 9.428 3.708 18.349 1.00 89.81 95 GLU A N 1
ATOM 751 C CA . GLU A 1 95 ? 8.311 4.023 19.233 1.00 89.81 95 GLU A CA 1
ATOM 752 C C . GLU A 1 95 ? 6.971 3.627 18.597 1.00 89.81 95 GLU A C 1
ATOM 754 O O . GLU A 1 95 ? 6.756 3.899 17.408 1.00 89.81 95 GLU A O 1
ATOM 759 N N . PRO A 1 96 ? 6.021 3.074 19.379 1.00 90.31 96 PRO A N 1
ATOM 760 C CA . PRO A 1 96 ? 4.731 2.641 18.860 1.00 90.31 96 PRO A CA 1
ATOM 761 C C . PRO A 1 96 ? 4.007 3.730 18.068 1.00 90.31 96 PRO A C 1
ATOM 763 O O . PRO A 1 96 ? 3.865 4.874 18.514 1.00 90.31 96 PRO A O 1
ATOM 766 N N . GLY A 1 97 ? 3.497 3.356 16.896 1.00 92.31 97 GLY A N 1
ATOM 767 C CA . GLY A 1 97 ? 2.648 4.229 16.090 1.00 92.31 97 GLY A CA 1
ATOM 768 C C . GLY A 1 97 ? 1.293 4.495 16.748 1.00 92.31 97 GLY A C 1
ATOM 769 O O . GLY A 1 97 ? 0.841 3.764 17.631 1.00 92.31 97 GLY A O 1
ATOM 770 N N . SER A 1 98 ? 0.586 5.520 16.279 1.00 93.19 98 SER A N 1
ATOM 771 C CA . SER A 1 98 ? -0.765 5.859 16.752 1.00 93.19 98 SER A CA 1
ATOM 772 C C . SER A 1 98 ? -1.752 4.698 16.578 1.00 93.19 98 SER A C 1
ATOM 774 O O . SER A 1 98 ? -2.510 4.397 17.504 1.00 93.19 98 SER A O 1
ATOM 776 N N . THR A 1 99 ? -1.699 3.995 15.442 1.00 95.00 99 THR A N 1
ATOM 777 C CA . THR A 1 99 ? -2.512 2.790 15.205 1.00 95.00 99 THR A CA 1
ATOM 778 C C . THR A 1 99 ? -2.190 1.686 16.209 1.00 95.00 99 THR A C 1
ATOM 780 O O . THR A 1 99 ? -3.100 1.100 16.792 1.00 95.00 99 THR A O 1
ATOM 783 N N . GLU A 1 100 ? -0.908 1.430 16.471 1.00 94.06 100 GLU A N 1
ATOM 784 C CA . GLU A 1 100 ? -0.487 0.423 17.446 1.00 94.06 100 GLU A CA 1
ATOM 785 C C . GLU A 1 100 ? -0.952 0.779 18.862 1.00 94.06 100 GLU A C 1
ATOM 787 O O . GLU A 1 100 ? -1.520 -0.060 19.559 1.00 94.06 100 GLU A O 1
ATOM 792 N N . LEU A 1 101 ? -0.776 2.033 19.285 1.00 93.12 101 LEU A N 1
ATOM 793 C CA . LEU A 1 101 ? -1.248 2.511 20.584 1.00 93.12 101 LEU A CA 1
ATOM 794 C C . LEU A 1 101 ? -2.763 2.340 20.742 1.00 93.12 101 LEU A C 1
ATOM 796 O O . LEU A 1 101 ? -3.227 1.952 21.816 1.00 93.12 101 LEU A O 1
ATOM 800 N N . ALA A 1 102 ? -3.538 2.591 19.686 1.00 93.94 102 ALA A N 1
ATOM 801 C CA . ALA A 1 102 ? -4.980 2.378 19.697 1.00 93.94 102 ALA A CA 1
ATOM 802 C C . ALA A 1 102 ? -5.345 0.888 19.822 1.00 93.94 102 ALA A C 1
ATOM 804 O O . ALA A 1 102 ? -6.214 0.542 20.621 1.00 93.94 102 ALA A O 1
ATOM 805 N N . VAL A 1 103 ? -4.639 -0.004 19.117 1.00 93.62 103 VAL A N 1
ATOM 806 C CA . VAL A 1 103 ? -4.811 -1.462 19.257 1.00 93.62 103 VAL A CA 1
ATOM 807 C C . VAL A 1 103 ? -4.443 -1.929 20.667 1.00 93.62 103 VAL A C 1
ATOM 809 O O . VAL A 1 103 ? -5.184 -2.701 21.271 1.00 93.62 103 VAL A O 1
ATOM 812 N N . ARG A 1 104 ? -3.351 -1.421 21.252 1.00 92.50 104 ARG A N 1
ATOM 813 C CA . ARG A 1 104 ? -2.933 -1.765 22.622 1.00 92.50 104 ARG A CA 1
ATOM 814 C C . ARG A 1 104 ? -3.990 -1.402 23.670 1.00 92.5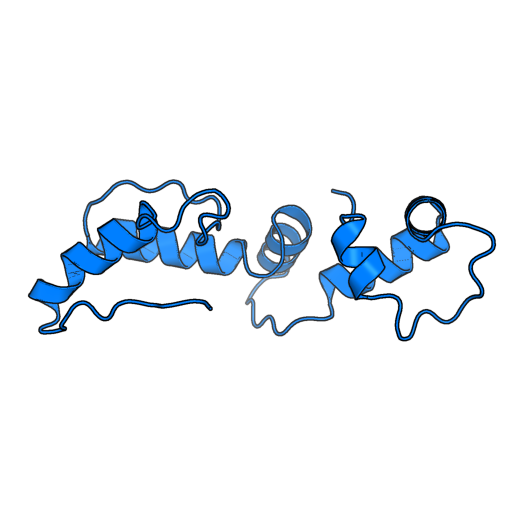0 104 ARG A C 1
ATOM 816 O O . ARG A 1 104 ? -4.113 -2.118 24.659 1.00 92.50 104 ARG A O 1
ATOM 823 N N . ARG A 1 105 ? -4.797 -0.353 23.456 1.00 90.25 105 ARG A N 1
ATOM 824 C CA . ARG A 1 105 ? -5.929 -0.026 24.351 1.00 90.25 105 ARG A CA 1
ATOM 825 C C . ARG A 1 105 ? -7.028 -1.088 24.347 1.00 90.25 105 ARG A C 1
ATOM 827 O O . ARG A 1 105 ? -7.714 -1.231 25.353 1.00 90.25 105 ARG A O 1
ATOM 834 N N . LEU A 1 106 ? -7.178 -1.832 23.253 1.00 91.00 106 LEU A N 1
ATOM 835 C CA . LEU A 1 106 ? -8.142 -2.931 23.150 1.00 91.00 106 LEU A CA 1
ATOM 836 C C . LEU A 1 106 ? -7.658 -4.199 23.862 1.00 91.00 106 LEU A C 1
ATOM 838 O O . LEU A 1 106 ? -8.476 -5.042 24.216 1.00 91.00 106 LEU A O 1
ATOM 842 N N . ALA A 1 107 ? -6.348 -4.345 24.097 1.00 88.12 107 ALA A N 1
ATOM 843 C CA . ALA A 1 107 ? -5.765 -5.574 24.636 1.00 88.12 107 ALA A CA 1
ATOM 844 C C . ALA A 1 107 ? -6.384 -5.976 25.985 1.00 88.12 107 ALA A C 1
ATOM 846 O O . ALA A 1 107 ? -6.757 -7.133 26.169 1.00 88.12 107 ALA A O 1
ATOM 847 N N . SER A 1 108 ? -6.589 -5.014 26.891 1.00 80.56 108 SER A N 1
ATOM 848 C CA . SER A 1 108 ? -7.217 -5.272 28.194 1.00 80.56 108 SER A CA 1
ATOM 849 C C . SER A 1 108 ? -8.675 -5.721 28.072 1.00 80.56 108 SER A C 1
ATOM 851 O O . SER A 1 108 ? -9.099 -6.615 28.800 1.00 80.56 108 SER A O 1
ATOM 853 N N . GLN A 1 109 ? -9.432 -5.153 27.128 1.00 82.88 109 GLN A N 1
ATOM 854 C CA . GLN A 1 109 ? -10.829 -5.521 26.872 1.00 82.88 109 GLN A CA 1
ATOM 855 C C . GLN A 1 109 ? -10.959 -6.922 26.262 1.00 82.88 109 GLN A C 1
ATOM 857 O O . GLN A 1 109 ? -11.965 -7.594 26.469 1.00 82.88 109 GLN A O 1
ATOM 862 N N . LEU A 1 110 ? -9.940 -7.361 25.524 1.00 85.56 110 LEU A N 1
ATOM 863 C CA . LEU A 1 110 ? -9.904 -8.655 24.845 1.00 85.56 110 LEU A CA 1
ATOM 864 C C . LEU A 1 110 ? -9.205 -9.751 25.667 1.00 85.56 110 LEU A C 1
ATOM 866 O O . LEU A 1 110 ? -9.058 -10.869 25.180 1.00 85.56 110 LEU A O 1
ATOM 870 N N . GLY A 1 111 ? -8.756 -9.454 26.893 1.00 83.19 111 GLY A N 1
ATOM 871 C CA . GLY A 1 111 ? -8.002 -10.403 27.720 1.00 83.19 111 GLY A CA 1
ATOM 872 C C . GLY A 1 111 ? -6.641 -10.785 27.124 1.00 83.19 111 GLY A C 1
ATOM 873 O O . GLY A 1 111 ? -6.128 -11.869 27.391 1.00 83.19 111 GLY A O 1
ATOM 874 N N . MET A 1 112 ? -6.064 -9.915 26.293 1.00 86.00 112 MET A N 1
ATOM 875 C CA . MET A 1 112 ? -4.791 -10.126 25.607 1.00 86.00 112 MET A CA 1
ATOM 876 C C . MET A 1 112 ? -3.662 -9.373 26.318 1.00 86.00 112 MET A C 1
ATOM 878 O O . MET A 1 112 ? -3.857 -8.273 26.837 1.00 86.00 112 MET A O 1
ATOM 882 N N . SER A 1 113 ? -2.454 -9.936 26.307 1.00 79.00 113 SER A N 1
ATOM 883 C CA . SER A 1 113 ? -1.246 -9.209 26.701 1.00 79.00 113 SER A CA 1
ATOM 884 C C . SER A 1 113 ? -0.685 -8.411 25.521 1.00 79.00 113 SER A C 1
ATOM 886 O O . SER A 1 113 ? -0.876 -8.758 24.354 1.00 79.00 113 SER A O 1
ATOM 888 N N . THR A 1 114 ? 0.032 -7.325 25.808 1.00 74.25 114 THR A N 1
ATOM 889 C CA . THR A 1 114 ? 0.780 -6.598 24.777 1.00 74.25 114 THR A CA 1
ATOM 890 C C . THR A 1 114 ? 2.052 -7.372 24.434 1.00 74.25 114 THR A C 1
ATOM 892 O O . THR A 1 114 ? 2.994 -7.387 25.227 1.00 74.25 114 THR A O 1
ATOM 895 N N . ALA A 1 115 ? 2.101 -8.000 23.260 1.00 66.88 115 ALA A N 1
ATOM 896 C CA . ALA A 1 115 ? 3.340 -8.545 22.712 1.00 66.88 115 ALA A CA 1
ATOM 897 C C . ALA A 1 115 ? 4.130 -7.436 21.996 1.00 66.88 115 ALA A C 1
ATOM 899 O O . ALA A 1 115 ? 3.549 -6.603 21.299 1.00 66.88 115 ALA A O 1
ATOM 900 N N . ARG A 1 116 ? 5.456 -7.412 22.169 1.00 54.25 116 ARG A N 1
ATOM 901 C CA . ARG A 1 116 ? 6.345 -6.482 21.458 1.00 54.25 116 ARG A CA 1
ATOM 902 C C . ARG A 1 116 ? 6.624 -7.065 20.069 1.00 54.25 116 ARG A C 1
ATOM 904 O O . ARG A 1 116 ? 7.246 -8.119 19.977 1.00 54.25 116 ARG A O 1
ATOM 911 N N . SER A 1 117 ? 6.158 -6.409 19.007 1.00 45.53 117 SER A N 1
ATOM 912 C CA . SER A 1 117 ? 6.578 -6.746 17.642 1.00 45.53 117 SER A CA 1
ATOM 913 C C . SER A 1 117 ? 7.986 -6.195 17.434 1.00 45.53 117 SER A C 1
ATOM 915 O O . SER A 1 117 ? 8.151 -4.992 17.263 1.00 45.53 117 SER A O 1
ATOM 917 N N . ILE A 1 118 ? 9.002 -7.054 17.511 1.00 39.91 118 ILE A N 1
ATOM 918 C CA . ILE A 1 118 ? 10.362 -6.713 17.082 1.00 39.91 118 ILE A CA 1
ATOM 919 C C . ILE A 1 118 ? 10.415 -7.046 15.594 1.00 39.91 118 ILE A C 1
ATOM 921 O O . ILE A 1 118 ? 10.447 -8.218 15.226 1.00 39.91 118 ILE A O 1
ATOM 925 N N . VAL A 1 119 ? 10.354 -6.028 14.742 1.00 40.38 119 VAL A N 1
ATOM 926 C CA . VAL A 1 119 ? 10.807 -6.176 13.358 1.00 40.38 119 VAL A CA 1
ATOM 927 C C . VAL A 1 119 ? 12.309 -5.907 13.403 1.00 40.38 119 VAL A C 1
ATOM 929 O O . VAL A 1 119 ? 12.712 -4.768 13.611 1.00 40.38 119 VAL A O 1
ATOM 932 N N . SER A 1 120 ? 13.104 -6.978 13.341 1.00 36.16 120 SER A N 1
ATOM 933 C CA . SER A 1 120 ? 14.568 -6.950 13.211 1.00 36.16 120 SER A CA 1
ATOM 934 C C . SER A 1 120 ? 14.991 -6.908 11.752 1.00 36.16 120 SER A C 1
ATOM 936 O O . SER A 1 120 ? 14.381 -7.698 10.991 1.00 36.16 120 SER A O 1
#

Foldseek 3Di:
DADDLVQQVVVVPPLPDDDPDDSVVQCPDPSSVVVSLVCQLPVDDDDDPDCVLSVVCSPLHHQLSVLLVLLVVLCVQQVQDDDSRSDLDDPPDLDHDSSRVSVCSCQVVVVHDDDRDDPD

Organism: Klebsiella pneumoniae (NCBI:txid573)

Mean predicted aligned error: 5.72 Å

Radius of gyration: 18.18 Å; Cα contacts (8 Å, |Δi|>4): 109; chains: 1; bounding box: 35×20×50 Å

Sequence (120 aa):
MQVSIAFAEQHTSGYPWKMNGTVRQEVFSLRGGLWFGTYHLLNYPASYSAPLYRFADFNAGWYASRNAAFQNAVVKASGVKLALDGDLIRYDSEEPGSTELAVRRLASQLGMSTARSIVS

InterPro domains:
  IPR009017 Green fluorescent protein [SSF54511] (17-97)
  IPR011673 Protein of unknown function DUF1615 [PF07759] (1-115)